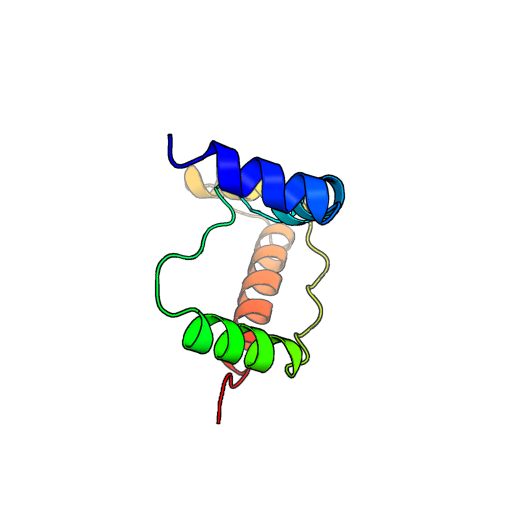Protein AF-A0A4Y8CK31-F1 (afdb_monomer_lite)

Structure (mmCIF, N/CA/C/O backbone):
data_AF-A0A4Y8CK31-F1
#
_entry.id   AF-A0A4Y8CK31-F1
#
loop_
_atom_site.group_PDB
_atom_site.id
_atom_site.type_symbol
_atom_site.label_atom_id
_atom_site.label_alt_id
_atom_site.label_comp_id
_atom_site.label_asym_id
_atom_site.label_entity_id
_atom_site.label_seq_id
_atom_site.pdbx_PDB_ins_code
_atom_site.Cartn_x
_atom_site.Cartn_y
_atom_site.Cartn_z
_atom_site.occupancy
_atom_site.B_iso_or_equiv
_atom_site.auth_seq_id
_atom_site.auth_comp_id
_atom_site.auth_asym_id
_atom_site.auth_atom_id
_atom_site.pdbx_PDB_model_num
ATOM 1 N N . MET A 1 1 ? 2.745 17.632 27.156 1.00 41.75 1 MET A N 1
ATOM 2 C CA . MET A 1 1 ? 1.572 17.503 28.041 1.00 41.75 1 MET A CA 1
ATOM 3 C C . MET A 1 1 ? 0.393 16.760 27.392 1.00 41.75 1 MET A C 1
ATOM 5 O O . MET A 1 1 ? -0.332 16.136 28.143 1.00 41.75 1 MET A O 1
ATOM 9 N N . MET A 1 2 ? 0.170 16.780 26.059 1.00 49.44 2 MET A N 1
ATOM 10 C CA . MET A 1 2 ? -0.942 16.023 25.421 1.00 49.44 2 MET A CA 1
ATOM 11 C C . MET A 1 2 ? -0.540 14.639 24.845 1.00 49.44 2 MET A C 1
ATOM 13 O O . MET A 1 2 ? -1.414 13.824 24.576 1.00 49.44 2 MET A O 1
ATOM 17 N N . ASN A 1 3 ? 0.759 14.349 24.667 1.00 57.41 3 ASN A N 1
ATOM 18 C CA . ASN A 1 3 ? 1.230 13.083 24.068 1.00 57.41 3 ASN A CA 1
ATOM 19 C C . ASN A 1 3 ? 1.314 11.915 25.066 1.00 57.41 3 ASN A C 1
ATOM 21 O O . ASN A 1 3 ? 1.168 10.766 24.664 1.00 57.41 3 ASN A O 1
ATOM 25 N N . ASP A 1 4 ? 1.493 12.194 26.357 1.00 65.50 4 ASP A N 1
ATOM 26 C CA . ASP A 1 4 ? 1.805 11.168 27.359 1.00 65.50 4 ASP A CA 1
ATOM 27 C C . ASP A 1 4 ? 0.620 10.223 27.635 1.00 65.50 4 ASP A C 1
ATOM 29 O O . ASP A 1 4 ? 0.795 9.011 27.705 1.00 65.50 4 ASP A O 1
ATOM 33 N N . ALA A 1 5 ? -0.609 10.750 27.677 1.00 77.25 5 ALA A N 1
ATOM 34 C CA . ALA A 1 5 ? -1.815 9.948 27.916 1.00 77.25 5 ALA A CA 1
ATOM 35 C C . ALA A 1 5 ? -2.139 8.975 26.766 1.00 77.25 5 ALA A C 1
ATOM 37 O O . ALA A 1 5 ? -2.728 7.916 26.982 1.00 77.25 5 ALA A O 1
ATOM 38 N N . LYS A 1 6 ? -1.761 9.328 25.532 1.00 75.94 6 LYS A N 1
ATOM 39 C CA . LYS A 1 6 ? -1.971 8.488 24.347 1.00 75.94 6 LYS A CA 1
ATOM 40 C C . LYS A 1 6 ? -0.992 7.320 24.332 1.00 75.94 6 LYS A C 1
ATOM 42 O O . LYS A 1 6 ? -1.418 6.185 24.146 1.00 75.94 6 LYS A O 1
ATOM 47 N N . GLU A 1 7 ? 0.294 7.596 24.519 1.00 83.44 7 GLU A N 1
ATOM 48 C CA . GLU A 1 7 ? 1.321 6.551 24.572 1.00 83.44 7 GLU A CA 1
ATOM 49 C C . GLU A 1 7 ? 1.076 5.612 25.766 1.00 83.44 7 GLU A C 1
ATOM 51 O O . GLU A 1 7 ? 1.213 4.395 25.647 1.00 83.44 7 GLU A O 1
ATOM 56 N N . GLU A 1 8 ? 0.579 6.148 26.887 1.00 88.56 8 GLU A N 1
ATOM 57 C CA . GLU A 1 8 ? 0.126 5.343 28.021 1.00 88.56 8 GLU A CA 1
ATOM 58 C C . GLU A 1 8 ? -1.068 4.441 27.657 1.00 88.56 8 GLU A C 1
ATOM 60 O O . GLU A 1 8 ? -1.084 3.270 28.033 1.00 88.56 8 GLU A O 1
ATOM 65 N N . LEU A 1 9 ? -2.051 4.944 26.902 1.00 87.31 9 LEU A N 1
ATOM 66 C CA . LEU A 1 9 ? -3.195 4.148 26.442 1.00 87.31 9 LEU A CA 1
ATOM 67 C C . LEU A 1 9 ? -2.771 3.044 25.463 1.00 87.31 9 LEU A C 1
ATOM 69 O O . LEU A 1 9 ? -3.209 1.906 25.608 1.00 87.31 9 LEU A O 1
ATOM 73 N N . ILE A 1 10 ? -1.905 3.364 24.498 1.00 88.00 10 ILE A N 1
ATOM 74 C CA . ILE A 1 10 ? -1.351 2.401 23.533 1.00 88.00 10 ILE A CA 1
ATOM 75 C C . ILE A 1 10 ? -0.610 1.283 24.267 1.00 88.00 10 ILE A C 1
ATOM 77 O O . ILE A 1 10 ? -0.807 0.111 23.953 1.00 88.00 10 ILE A O 1
ATOM 81 N N . SER A 1 11 ? 0.191 1.643 25.271 1.00 89.75 11 SER A N 1
ATOM 82 C CA . SER A 1 11 ? 0.915 0.690 26.110 1.00 89.75 11 SER A CA 1
ATOM 83 C C . SER A 1 11 ? -0.028 -0.179 26.948 1.00 89.75 11 SER A C 1
ATOM 85 O O . SER A 1 11 ? 0.096 -1.400 26.945 1.00 89.75 11 SER A O 1
ATOM 87 N N . LYS A 1 12 ? -1.037 0.417 27.601 1.00 92.25 12 LYS A N 1
ATOM 88 C CA . LYS A 1 12 ? -2.034 -0.324 28.399 1.00 92.25 12 LYS A CA 1
ATOM 89 C C . LYS A 1 12 ? -2.882 -1.290 27.572 1.00 92.25 12 LYS A C 1
ATOM 91 O O . LYS A 1 12 ? -3.320 -2.303 28.106 1.00 92.25 12 LYS A O 1
ATOM 96 N N . LEU A 1 13 ? -3.142 -0.959 26.309 1.00 92.25 13 LEU A N 1
ATOM 97 C CA . LEU A 1 13 ? -3.889 -1.801 25.374 1.00 92.25 13 LEU A CA 1
ATOM 98 C C . LEU A 1 13 ? -2.993 -2.779 24.595 1.00 92.25 13 LEU A C 1
ATOM 100 O O . LEU A 1 13 ? -3.508 -3.505 23.751 1.00 92.25 13 LEU A O 1
ATOM 104 N N . ASP A 1 14 ? -1.683 -2.787 24.865 1.00 93.00 14 ASP A N 1
ATOM 105 C CA . ASP A 1 14 ? -0.674 -3.609 24.184 1.00 93.00 14 ASP A CA 1
ATOM 106 C C . ASP A 1 14 ? -0.693 -3.478 22.648 1.00 93.00 14 ASP A C 1
ATOM 108 O O . ASP A 1 14 ? -0.569 -4.437 21.891 1.00 93.00 14 ASP A O 1
ATOM 112 N N . LEU A 1 15 ? -0.872 -2.250 22.155 1.00 90.69 15 LEU A N 1
ATOM 113 C CA . LEU A 1 15 ? -1.017 -1.986 20.719 1.00 90.69 15 LEU A CA 1
ATOM 114 C C . LEU A 1 15 ? 0.313 -1.684 20.015 1.00 90.69 15 LEU A C 1
ATOM 116 O O . LEU A 1 15 ? 0.322 -1.495 18.802 1.00 90.69 15 LEU A O 1
ATOM 120 N N . ASN A 1 16 ? 1.436 -1.634 20.736 1.00 90.25 16 ASN A N 1
ATOM 121 C CA . ASN A 1 16 ? 2.719 -1.182 20.183 1.00 90.25 16 ASN A CA 1
ATOM 122 C C . ASN A 1 16 ? 3.161 -2.000 18.956 1.00 90.25 16 ASN A C 1
ATOM 124 O O . ASN A 1 16 ? 3.434 -1.412 17.914 1.00 90.25 16 ASN A O 1
ATOM 128 N N . SER A 1 17 ? 3.168 -3.337 19.042 1.00 91.69 17 SER A N 1
ATOM 129 C CA . SER A 1 17 ? 3.582 -4.197 17.915 1.00 91.69 17 SER A CA 1
ATOM 130 C C . SER A 1 17 ? 2.659 -4.036 16.708 1.00 91.69 17 SER A C 1
ATOM 132 O O . SER A 1 17 ? 3.121 -3.872 15.582 1.00 91.69 17 SER A O 1
ATOM 134 N N . TYR A 1 18 ? 1.348 -4.004 16.957 1.00 91.69 18 TYR A N 1
ATOM 135 C CA . TYR A 1 18 ? 0.348 -3.817 15.910 1.00 91.69 18 TYR A CA 1
ATOM 136 C C . TYR A 1 18 ? 0.537 -2.489 15.170 1.00 91.69 18 TYR A C 1
ATOM 138 O O . TYR A 1 18 ? 0.467 -2.443 13.944 1.00 91.69 18 TYR A O 1
ATOM 146 N N . LEU A 1 19 ? 0.787 -1.394 15.896 1.00 89.38 19 LEU A N 1
ATOM 147 C CA . LEU A 1 19 ? 0.977 -0.084 15.276 1.00 89.38 19 LEU A CA 1
ATOM 148 C C . LEU A 1 19 ? 2.268 -0.018 14.457 1.00 89.38 19 LEU A C 1
ATOM 150 O O . LEU A 1 19 ? 2.273 0.655 13.430 1.00 89.38 19 LEU A O 1
ATOM 154 N N . GLU A 1 20 ? 3.331 -0.707 14.867 1.00 89.81 20 GLU A N 1
ATOM 155 C CA . GLU A 1 20 ? 4.568 -0.784 14.083 1.00 89.81 20 GLU A CA 1
ATOM 156 C C . GLU A 1 20 ? 4.370 -1.578 12.783 1.00 89.81 20 GLU A C 1
ATOM 158 O O . GLU A 1 20 ? 4.737 -1.097 11.709 1.00 89.81 20 GLU A O 1
ATOM 163 N N . GLU A 1 21 ? 3.695 -2.730 12.839 1.00 92.12 21 GLU A N 1
ATOM 164 C CA . GLU A 1 21 ? 3.315 -3.495 11.640 1.00 92.12 21 GLU A CA 1
ATOM 165 C C . GLU A 1 21 ? 2.400 -2.684 10.716 1.00 92.12 21 GLU A C 1
ATOM 167 O O . GLU A 1 21 ? 2.592 -2.648 9.500 1.00 92.12 21 GLU A O 1
ATOM 172 N N . PHE A 1 22 ? 1.429 -1.974 11.289 1.00 89.50 22 PHE A N 1
ATOM 173 C CA . PHE A 1 22 ? 0.515 -1.131 10.533 1.00 89.50 22 PHE A CA 1
ATOM 174 C C . PHE A 1 22 ? 1.232 0.054 9.868 1.00 89.50 22 PHE A C 1
ATOM 176 O O . PHE A 1 22 ? 0.984 0.338 8.695 1.00 89.50 22 PHE A O 1
ATOM 183 N N . LYS A 1 23 ? 2.155 0.728 10.568 1.00 90.00 23 LYS A N 1
ATOM 184 C CA . LYS A 1 23 ? 2.975 1.812 9.994 1.00 90.00 23 LYS A CA 1
ATOM 185 C C . LYS A 1 23 ? 3.883 1.320 8.875 1.00 90.00 23 LYS A C 1
ATOM 187 O O . LYS A 1 23 ? 4.116 2.076 7.937 1.00 90.00 23 LYS A O 1
ATOM 192 N N . ALA A 1 24 ? 4.365 0.078 8.931 1.00 90.56 24 ALA A N 1
ATOM 193 C CA . ALA A 1 24 ? 5.177 -0.495 7.857 1.00 90.56 24 ALA A CA 1
ATOM 194 C C . ALA A 1 24 ? 4.417 -0.585 6.518 1.00 90.56 24 ALA A C 1
ATOM 196 O O . ALA A 1 24 ? 5.041 -0.627 5.459 1.00 90.56 24 ALA A O 1
ATOM 197 N N . LEU A 1 25 ? 3.077 -0.559 6.544 1.00 88.88 25 LEU A N 1
ATOM 198 C CA . LEU A 1 25 ? 2.237 -0.491 5.344 1.00 88.88 25 LEU A CA 1
ATOM 199 C C . LEU A 1 25 ? 2.146 0.924 4.750 1.00 88.88 25 LEU A C 1
ATOM 201 O O . LEU A 1 25 ? 1.638 1.097 3.639 1.00 88.88 25 LEU A O 1
ATOM 205 N N . PHE A 1 26 ? 2.585 1.959 5.469 1.00 87.69 26 PHE A N 1
ATOM 206 C CA . PHE A 1 26 ? 2.525 3.326 4.970 1.00 87.69 26 PHE A CA 1
ATOM 207 C C . PHE A 1 26 ? 3.653 3.573 3.969 1.00 87.69 26 PHE A C 1
ATOM 209 O O . PHE A 1 26 ? 4.810 3.241 4.198 1.00 87.69 26 PHE A O 1
ATOM 216 N N . ALA A 1 27 ? 3.333 4.258 2.870 1.00 84.38 27 ALA A N 1
ATOM 217 C CA . ALA A 1 27 ? 4.324 4.621 1.852 1.00 84.38 27 ALA A CA 1
ATOM 218 C C . ALA A 1 27 ? 5.413 5.592 2.360 1.00 84.38 27 ALA A C 1
ATOM 220 O O . ALA A 1 27 ? 6.403 5.833 1.673 1.00 84.38 27 ALA A O 1
ATOM 221 N N . ARG A 1 28 ? 5.204 6.207 3.528 1.00 85.31 28 ARG A N 1
ATOM 222 C CA . ARG A 1 28 ? 6.138 7.109 4.207 1.00 85.31 28 ARG A CA 1
ATOM 223 C C . ARG A 1 28 ? 5.858 7.106 5.702 1.00 85.31 28 ARG A C 1
ATOM 225 O O . ARG A 1 28 ? 4.712 6.887 6.096 1.00 85.31 28 ARG A O 1
ATOM 232 N N . ASP A 1 29 ? 6.868 7.446 6.496 1.00 83.75 29 ASP A N 1
ATOM 233 C CA . ASP A 1 29 ? 6.691 7.640 7.932 1.00 83.75 29 ASP A CA 1
ATOM 234 C C . ASP A 1 29 ? 5.689 8.777 8.187 1.00 83.75 29 ASP A C 1
ATOM 236 O O . ASP A 1 29 ? 5.837 9.904 7.695 1.00 83.75 29 ASP A O 1
ATOM 240 N N . LYS A 1 30 ? 4.593 8.439 8.863 1.00 83.38 30 LYS A N 1
ATOM 241 C CA . LYS A 1 30 ? 3.482 9.344 9.142 1.00 83.38 30 LYS A CA 1
ATOM 242 C C . LYS A 1 30 ? 2.784 8.894 10.415 1.00 83.38 30 LYS A C 1
ATOM 244 O O . LYS A 1 30 ? 2.601 7.705 10.662 1.00 83.38 30 LYS A O 1
ATOM 249 N N . GLU A 1 31 ? 2.306 9.864 11.182 1.00 81.06 31 GLU A N 1
ATOM 250 C CA . GLU A 1 31 ? 1.426 9.598 12.311 1.00 81.06 31 GLU A CA 1
ATOM 251 C C . GLU A 1 31 ? 0.143 8.864 11.876 1.00 81.06 31 GLU A C 1
ATOM 253 O O . GLU A 1 31 ? -0.463 9.176 10.848 1.00 81.06 31 GLU A O 1
ATOM 258 N N . ILE A 1 32 ? -0.295 7.914 12.708 1.00 77.50 32 ILE A N 1
ATOM 259 C CA . ILE A 1 32 ? -1.504 7.089 12.506 1.00 77.50 32 ILE A CA 1
ATOM 260 C C . ILE A 1 32 ? -2.795 7.912 12.676 1.00 77.50 32 ILE A C 1
ATOM 262 O O . ILE A 1 32 ? -3.881 7.478 12.300 1.00 77.50 32 ILE A O 1
ATOM 266 N N . PHE A 1 33 ? -2.700 9.112 13.250 1.00 76.19 33 PHE A N 1
ATOM 267 C CA . PHE A 1 33 ? -3.870 9.883 13.635 1.00 76.19 33 PHE A CA 1
ATOM 268 C C . PHE A 1 33 ? -4.650 10.417 12.425 1.00 76.19 33 PHE A C 1
ATOM 270 O O . PHE A 1 33 ? -4.122 11.135 11.572 1.00 76.19 33 PHE A O 1
ATOM 277 N N . LEU A 1 34 ? -5.945 10.100 12.397 1.00 75.19 34 LEU A N 1
ATOM 278 C CA . LEU A 1 34 ? -6.912 10.677 11.474 1.00 75.19 34 LEU A CA 1
ATOM 279 C C . LEU A 1 34 ? -7.628 11.828 12.184 1.00 75.19 34 LEU A C 1
ATOM 281 O O . LEU A 1 34 ? -8.454 11.610 13.066 1.00 75.19 34 LEU A O 1
ATOM 285 N N . GLN A 1 35 ? -7.316 13.065 11.800 1.00 81.00 35 GLN A N 1
ATOM 286 C CA . GLN A 1 35 ? -8.085 14.229 12.246 1.00 81.00 35 GLN A CA 1
ATOM 287 C C . GLN A 1 35 ? -9.518 14.165 11.686 1.00 81.00 35 GLN A C 1
ATOM 289 O O . GLN A 1 35 ? -9.717 13.791 10.529 1.00 81.00 35 GLN A O 1
ATOM 294 N N . GLY A 1 36 ? -10.521 14.537 12.488 1.00 84.88 36 GLY A N 1
ATOM 295 C CA . GLY A 1 36 ? -11.926 14.629 12.064 1.00 84.88 36 GLY A CA 1
ATOM 296 C C . GLY A 1 36 ? -12.898 13.794 12.903 1.00 84.88 36 GLY A C 1
ATOM 297 O O . GLY A 1 36 ? -12.584 13.400 14.022 1.00 84.88 36 GLY A O 1
ATOM 298 N N . ASP A 1 37 ? -14.094 13.558 12.356 1.00 88.75 37 ASP A N 1
ATOM 299 C CA . ASP A 1 37 ? -15.179 12.806 13.003 1.00 88.75 37 ASP A CA 1
ATOM 300 C C . ASP A 1 37 ? -14.892 11.295 13.002 1.00 88.75 37 ASP A C 1
ATOM 302 O O . ASP A 1 37 ? -14.810 10.657 11.948 1.00 88.75 37 ASP A O 1
ATOM 306 N N . SER A 1 38 ? -14.778 10.709 14.196 1.00 88.94 38 SER A N 1
ATOM 307 C CA . SER A 1 38 ? -14.511 9.282 14.379 1.00 88.94 38 SER A CA 1
ATOM 308 C C . SER A 1 38 ? -15.622 8.381 13.842 1.00 88.94 38 SER A C 1
ATOM 310 O O . SER A 1 38 ? -15.324 7.296 13.350 1.00 88.94 38 SER A O 1
ATOM 312 N N . ASN A 1 39 ? -16.888 8.810 13.893 1.00 90.75 39 ASN A N 1
ATOM 313 C CA . ASN A 1 39 ? -18.011 8.026 13.374 1.00 90.75 39 ASN A CA 1
ATOM 314 C C . ASN A 1 39 ? -17.958 7.949 11.850 1.00 90.75 39 ASN A C 1
ATOM 316 O O . ASN A 1 39 ? -18.216 6.893 11.270 1.00 90.75 39 ASN A O 1
ATOM 320 N N . LEU A 1 40 ? -17.581 9.054 11.199 1.00 89.75 40 LEU A N 1
ATOM 321 C CA . LEU A 1 40 ? -17.374 9.070 9.756 1.00 89.75 40 LEU A CA 1
ATOM 322 C C . LEU A 1 40 ? -16.217 8.145 9.367 1.00 89.75 40 LEU A C 1
ATOM 324 O O . LEU A 1 40 ? -16.381 7.327 8.465 1.00 89.75 40 LEU A O 1
ATOM 328 N N . HIS A 1 41 ? -15.080 8.235 10.063 1.00 89.81 41 HIS A N 1
ATOM 329 C CA . HIS A 1 41 ? -13.927 7.362 9.814 1.00 89.81 41 HIS A CA 1
ATOM 330 C C . HIS A 1 41 ? -14.282 5.888 10.000 1.00 89.81 41 HIS A C 1
ATOM 332 O O . HIS A 1 41 ? -14.000 5.082 9.119 1.00 89.81 41 HIS A O 1
ATOM 338 N N . PHE A 1 42 ? -14.966 5.548 11.094 1.00 90.25 42 PHE A N 1
ATOM 339 C CA . PHE A 1 42 ? -15.427 4.187 11.356 1.00 90.25 42 PHE A CA 1
ATOM 340 C C . PHE A 1 42 ? -16.348 3.676 10.244 1.00 90.25 42 PHE A C 1
ATOM 342 O O . PHE A 1 42 ? -16.123 2.588 9.718 1.00 90.25 42 PHE A O 1
ATOM 349 N N . LYS A 1 43 ? -17.329 4.485 9.817 1.00 90.94 43 LYS A N 1
ATOM 350 C CA . LYS A 1 43 ? -18.226 4.133 8.710 1.00 90.94 43 LYS A CA 1
ATOM 351 C C . LYS A 1 43 ? -17.451 3.865 7.417 1.00 90.94 43 LYS A C 1
ATOM 353 O O . LYS A 1 43 ? -17.701 2.862 6.761 1.00 90.94 43 LYS A O 1
ATOM 358 N N . ARG A 1 44 ? -16.489 4.724 7.062 1.00 88.56 44 ARG A N 1
ATOM 359 C CA . ARG A 1 44 ? -15.672 4.541 5.848 1.00 88.56 44 ARG A CA 1
ATOM 360 C C . ARG A 1 44 ? -14.778 3.311 5.921 1.00 88.56 44 ARG A C 1
ATOM 362 O O . ARG A 1 44 ? -14.665 2.602 4.931 1.00 88.56 44 ARG A O 1
ATOM 369 N N . ILE A 1 45 ? -14.162 3.042 7.070 1.00 89.94 45 ILE A N 1
ATOM 370 C CA . ILE A 1 45 ? -13.360 1.828 7.267 1.00 89.94 45 ILE A CA 1
ATOM 371 C C . ILE A 1 45 ? -14.245 0.591 7.102 1.00 89.94 45 ILE A C 1
ATOM 373 O O . ILE A 1 45 ? -13.869 -0.324 6.379 1.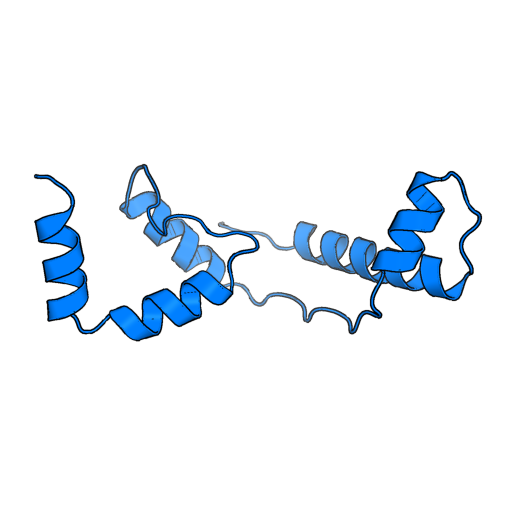00 89.94 45 ILE A O 1
ATOM 377 N N . HIS A 1 46 ? -15.441 0.592 7.694 1.00 91.00 46 HIS A N 1
ATOM 378 C CA . HIS A 1 46 ? -16.388 -0.511 7.553 1.00 91.00 46 HIS A CA 1
ATOM 379 C C . HIS A 1 46 ? -16.799 -0.742 6.092 1.00 91.00 46 HIS A C 1
ATOM 381 O O . HIS A 1 46 ? -16.741 -1.870 5.617 1.00 91.00 46 HIS A O 1
ATOM 387 N N . GLU A 1 47 ? -17.134 0.325 5.357 1.00 90.75 47 GLU A N 1
ATOM 388 C CA . GLU A 1 47 ? -17.441 0.247 3.920 1.00 90.75 47 GLU A CA 1
ATOM 389 C C . GLU A 1 47 ? -16.282 -0.366 3.115 1.00 90.75 47 GLU A C 1
ATOM 391 O O . GLU A 1 47 ? -16.518 -1.108 2.167 1.00 90.75 47 GLU A O 1
ATOM 396 N N . LEU A 1 48 ? -15.028 -0.078 3.483 1.00 89.94 48 LEU A N 1
ATOM 397 C CA . LEU A 1 48 ? -13.853 -0.673 2.840 1.00 89.94 48 LEU A CA 1
ATOM 398 C C . LEU A 1 48 ? -13.685 -2.157 3.200 1.00 89.94 48 LEU A C 1
ATOM 400 O O . LEU A 1 48 ? -13.251 -2.930 2.353 1.00 89.94 48 LEU A O 1
ATOM 404 N N . CYS A 1 49 ? -14.021 -2.563 4.426 1.00 89.81 49 CYS A N 1
ATOM 405 C CA . CYS A 1 49 ? -13.921 -3.956 4.871 1.00 89.81 49 CYS A CA 1
ATOM 406 C C . CYS A 1 49 ? -14.938 -4.887 4.194 1.00 89.81 49 CYS A C 1
ATOM 408 O O . CYS A 1 49 ? -14.675 -6.080 4.072 1.00 89.81 49 CYS A O 1
ATOM 410 N N . GLU A 1 50 ? -16.083 -4.365 3.754 1.00 89.75 50 GLU A N 1
ATOM 411 C CA . GLU A 1 50 ? -17.119 -5.143 3.053 1.00 89.75 50 GLU A CA 1
ATOM 412 C C . GLU A 1 50 ? -16.809 -5.364 1.565 1.00 89.75 50 GLU A C 1
ATOM 414 O O . GLU A 1 50 ? -17.494 -6.126 0.882 1.00 89.75 50 GLU A O 1
ATOM 419 N N . VAL A 1 51 ? -15.784 -4.691 1.046 1.00 90.06 51 VAL A N 1
ATOM 420 C CA . VAL A 1 51 ? -15.440 -4.698 -0.371 1.00 90.06 51 VAL A CA 1
ATOM 421 C C . VAL A 1 51 ? -14.311 -5.681 -0.634 1.00 90.06 51 VAL A C 1
ATOM 423 O O . VAL A 1 51 ? -13.225 -5.592 -0.065 1.00 90.06 51 VAL A O 1
ATOM 426 N N . GLU A 1 52 ? -14.538 -6.582 -1.585 1.00 89.12 52 GLU A N 1
ATOM 427 C CA . GLU A 1 52 ? -13.478 -7.433 -2.108 1.00 89.12 52 GLU A CA 1
ATOM 428 C C . GLU A 1 52 ? -12.647 -6.658 -3.139 1.00 89.12 52 GLU A C 1
ATOM 430 O O . GLU A 1 52 ? -13.112 -6.317 -4.233 1.00 89.12 52 GLU A O 1
ATOM 435 N N . PHE A 1 53 ? -11.400 -6.350 -2.784 1.00 89.19 53 PHE A N 1
ATOM 436 C CA . PHE A 1 53 ? -10.478 -5.684 -3.697 1.00 89.19 53 PHE A CA 1
ATOM 437 C C . PHE A 1 53 ? -9.900 -6.682 -4.709 1.00 89.19 53 PHE A C 1
ATOM 439 O O . PHE A 1 53 ? -9.531 -7.798 -4.339 1.00 89.19 53 PHE A O 1
ATOM 446 N N . PRO A 1 54 ? -9.764 -6.293 -5.990 1.00 91.38 54 PRO A N 1
ATOM 447 C CA . PRO A 1 54 ? -9.116 -7.130 -6.984 1.00 91.38 54 PRO A CA 1
ATOM 448 C C . PRO A 1 54 ? -7.670 -7.409 -6.570 1.00 91.38 54 PRO A C 1
ATOM 450 O O . PRO A 1 54 ? -6.984 -6.541 -6.036 1.00 91.38 54 PRO A O 1
ATOM 453 N N . THR A 1 55 ? -7.180 -8.606 -6.874 1.00 90.38 55 THR A N 1
ATOM 454 C CA . THR A 1 55 ? -5.784 -8.964 -6.618 1.00 90.38 55 THR A CA 1
ATOM 455 C C . THR A 1 55 ? -4.843 -8.073 -7.426 1.00 90.38 55 THR A C 1
ATOM 457 O O . THR A 1 55 ? -5.058 -7.846 -8.625 1.00 90.38 55 THR A O 1
ATOM 460 N N . MET A 1 56 ? -3.786 -7.580 -6.777 1.00 89.69 56 MET A N 1
ATOM 461 C CA . MET A 1 56 ? -2.728 -6.857 -7.475 1.00 89.69 56 MET A CA 1
ATOM 462 C C . MET A 1 56 ? -2.001 -7.790 -8.452 1.00 89.69 56 MET A C 1
ATOM 464 O O . MET A 1 56 ? -1.704 -8.932 -8.096 1.00 89.69 56 MET A O 1
ATOM 468 N N . PRO A 1 57 ? -1.714 -7.336 -9.684 1.00 90.94 57 PRO A N 1
ATOM 469 C CA . PRO A 1 57 ? -0.875 -8.102 -10.591 1.00 90.94 57 PRO A CA 1
ATOM 470 C C . PRO A 1 57 ? 0.557 -8.168 -10.052 1.00 90.94 57 PRO A C 1
ATOM 472 O O . PRO A 1 57 ? 1.026 -7.234 -9.405 1.00 90.94 57 PRO A O 1
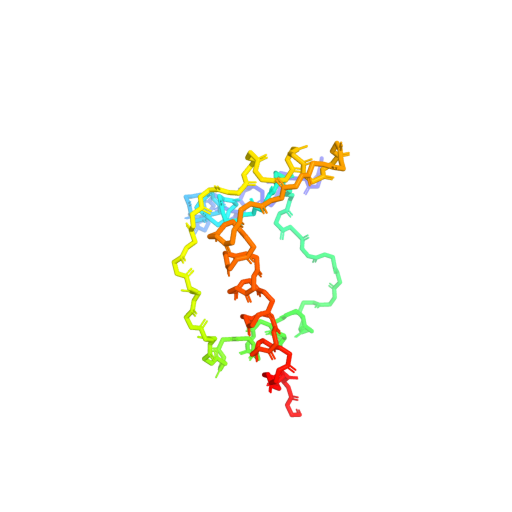ATOM 475 N N . GLU A 1 58 ? 1.270 -9.243 -10.373 1.00 92.94 58 GLU A N 1
ATOM 476 C CA . GLU A 1 58 ? 2.715 -9.298 -10.164 1.00 92.94 58 GLU A CA 1
ATOM 477 C C . GLU A 1 58 ? 3.407 -8.283 -11.089 1.00 92.94 58 GLU A C 1
ATOM 479 O O . GLU A 1 58 ? 3.133 -8.232 -12.300 1.00 92.94 58 GLU A O 1
ATOM 484 N N . LEU A 1 59 ? 4.272 -7.460 -10.493 1.00 92.50 59 LEU A N 1
ATOM 485 C CA . LEU A 1 59 ? 4.979 -6.371 -11.155 1.00 92.50 59 LEU A CA 1
ATOM 486 C C . LEU A 1 59 ? 6.484 -6.554 -11.009 1.00 92.50 59 LEU A C 1
ATOM 488 O O . LEU A 1 59 ? 6.987 -6.865 -9.929 1.00 92.50 59 LEU A O 1
ATOM 492 N N . SER A 1 60 ? 7.202 -6.291 -12.095 1.00 91.81 60 SER A N 1
ATOM 493 C CA . SER A 1 60 ? 8.658 -6.141 -12.041 1.00 91.81 60 SER A CA 1
ATOM 494 C C . SER A 1 60 ? 9.047 -4.799 -11.405 1.00 91.81 60 SER A C 1
ATOM 496 O O . SER A 1 60 ? 8.256 -3.856 -11.390 1.00 91.81 60 SER A O 1
ATOM 498 N N . ASN A 1 61 ? 10.278 -4.678 -10.897 1.00 92.12 61 ASN A N 1
ATOM 499 C CA . ASN A 1 61 ? 10.790 -3.386 -10.429 1.00 92.12 61 ASN A CA 1
ATOM 500 C C . ASN A 1 61 ? 10.904 -2.402 -11.619 1.00 92.12 61 ASN A C 1
ATOM 502 O O . ASN A 1 61 ? 11.588 -2.689 -12.602 1.00 92.12 61 ASN A O 1
ATOM 506 N N . LEU A 1 62 ? 10.253 -1.237 -11.503 1.00 93.62 62 LEU A N 1
ATOM 507 C CA . LEU A 1 62 ? 10.172 -0.201 -12.543 1.00 93.62 62 LEU A CA 1
ATOM 508 C C . LEU A 1 62 ? 11.085 1.012 -12.310 1.00 93.62 62 LEU A C 1
ATOM 510 O O . LEU A 1 62 ? 11.024 1.965 -13.084 1.00 93.62 62 LEU A O 1
ATOM 514 N N . ASP A 1 63 ? 11.959 0.997 -11.303 1.00 93.19 63 ASP A N 1
ATOM 515 C CA . ASP A 1 63 ? 12.804 2.143 -10.936 1.00 93.19 63 ASP A CA 1
ATOM 516 C C . ASP A 1 63 ? 13.679 2.599 -12.112 1.00 93.19 63 ASP A C 1
ATOM 518 O O . ASP A 1 63 ? 13.763 3.788 -12.427 1.00 93.19 63 ASP A O 1
ATOM 522 N N . LYS A 1 64 ? 14.289 1.643 -12.827 1.00 92.50 64 LYS A N 1
ATOM 523 C CA . LYS A 1 64 ? 15.102 1.932 -14.021 1.00 92.50 64 LYS A CA 1
ATOM 524 C C . LYS A 1 64 ? 14.262 2.514 -15.156 1.00 92.50 64 LYS A C 1
ATOM 526 O O . LYS A 1 64 ? 14.666 3.513 -15.753 1.00 92.50 64 LYS A O 1
ATOM 531 N N . ALA A 1 65 ? 13.093 1.927 -15.414 1.00 93.62 65 ALA A N 1
ATOM 532 C CA . ALA A 1 65 ? 12.173 2.387 -16.448 1.00 93.62 65 ALA A CA 1
ATOM 533 C C . ALA A 1 65 ? 11.670 3.813 -16.151 1.00 93.62 65 ALA A C 1
ATOM 535 O O . ALA A 1 65 ? 11.631 4.657 -17.045 1.00 93.62 65 ALA A O 1
ATOM 536 N N . LEU A 1 66 ? 11.381 4.134 -14.885 1.00 93.69 66 LEU A N 1
ATOM 537 C CA . LEU A 1 66 ? 11.023 5.487 -14.448 1.00 93.69 66 LEU A CA 1
ATOM 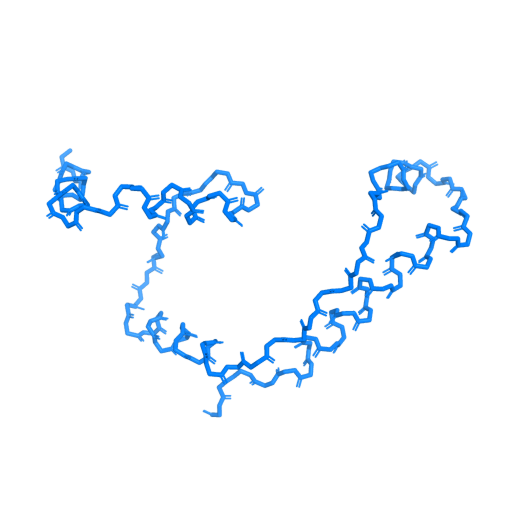538 C C . LEU A 1 66 ? 12.165 6.489 -14.669 1.00 93.69 66 LEU A C 1
ATOM 540 O O . LEU A 1 66 ? 11.928 7.587 -15.177 1.00 93.69 66 LEU A O 1
ATOM 544 N N . VAL A 1 67 ? 13.412 6.119 -14.351 1.00 94.50 67 VAL A N 1
ATOM 545 C CA . VAL A 1 67 ? 14.582 6.975 -14.616 1.00 94.50 67 VAL A CA 1
ATOM 546 C C . VAL A 1 67 ? 14.777 7.193 -16.117 1.00 94.50 67 VAL A C 1
ATOM 548 O O . VAL A 1 67 ? 15.022 8.326 -16.536 1.00 94.50 67 VAL A O 1
ATOM 551 N N . HIS A 1 68 ? 14.648 6.153 -16.942 1.00 93.38 68 HIS A N 1
ATOM 552 C CA . HIS A 1 68 ? 14.709 6.286 -18.399 1.00 93.38 68 HIS A CA 1
ATOM 553 C C . HIS A 1 68 ? 13.620 7.219 -18.929 1.00 93.38 68 HIS A C 1
ATOM 555 O O . HIS A 1 68 ? 13.933 8.155 -19.665 1.00 93.38 68 HIS A O 1
ATOM 561 N N . LEU A 1 69 ? 12.374 7.036 -18.488 1.00 93.31 69 LEU A N 1
ATOM 562 C CA . LEU A 1 69 ? 11.252 7.889 -18.873 1.00 93.31 69 LEU A CA 1
ATOM 563 C C . LEU A 1 69 ? 11.490 9.355 -18.480 1.00 93.31 69 LEU A C 1
ATOM 565 O O . LEU A 1 69 ? 11.249 10.255 -19.283 1.00 93.31 69 LEU A O 1
ATOM 569 N N . SER A 1 70 ? 12.041 9.605 -17.285 1.00 93.25 70 SER A N 1
ATOM 570 C CA . SER A 1 70 ? 12.369 10.961 -16.813 1.00 93.25 70 SER A CA 1
ATOM 571 C C . SER A 1 70 ? 13.385 11.686 -17.705 1.00 93.25 70 SER A C 1
ATOM 573 O O . SER A 1 70 ? 13.374 12.912 -17.801 1.00 93.25 70 SER A O 1
ATOM 575 N N . LYS A 1 71 ? 14.238 10.924 -18.400 1.00 95.69 71 LYS A N 1
ATOM 576 C CA . LYS A 1 71 ? 15.257 11.418 -19.334 1.00 95.69 71 LYS A CA 1
ATOM 577 C C . LYS A 1 71 ? 14.793 11.389 -20.794 1.00 95.69 71 LYS A C 1
ATOM 579 O O . LYS A 1 71 ? 15.632 11.492 -21.682 1.00 95.69 71 LYS A O 1
ATOM 584 N N . GLN A 1 72 ? 13.488 11.238 -21.043 1.00 92.31 72 GLN A N 1
ATOM 585 C CA . GLN A 1 72 ? 12.909 11.082 -22.387 1.00 92.31 72 GLN A CA 1
ATOM 586 C C . GLN A 1 72 ? 13.496 9.883 -23.159 1.00 92.31 72 GLN A C 1
ATOM 588 O O . GLN A 1 72 ? 13.581 9.893 -24.386 1.00 92.31 72 GLN A O 1
ATOM 593 N N . GLY A 1 73 ? 13.926 8.849 -22.433 1.00 90.69 73 GLY A N 1
ATOM 594 C CA . GLY A 1 73 ? 14.407 7.600 -23.007 1.00 90.69 73 GLY A CA 1
ATOM 595 C C . GLY A 1 73 ? 13.276 6.763 -23.602 1.00 90.69 73 GLY A C 1
ATOM 596 O O . GLY A 1 73 ? 12.108 6.903 -23.238 1.00 90.69 73 GLY A O 1
ATOM 597 N N . ILE A 1 74 ? 13.641 5.863 -24.513 1.00 92.25 74 ILE A N 1
ATOM 598 C CA . ILE A 1 74 ? 12.715 4.903 -25.118 1.00 92.25 74 ILE A CA 1
ATOM 599 C C . ILE A 1 74 ? 12.642 3.671 -24.213 1.00 92.25 74 ILE A C 1
ATOM 601 O O . ILE A 1 74 ? 13.675 3.107 -23.856 1.00 92.25 74 ILE A O 1
ATOM 605 N N . LEU A 1 75 ? 11.426 3.267 -23.852 1.00 94.00 75 LEU A N 1
ATOM 606 C CA . LEU A 1 75 ? 11.169 2.058 -23.072 1.00 94.00 75 LEU A CA 1
ATOM 607 C C . LEU A 1 75 ? 11.000 0.844 -23.984 1.00 94.00 75 LEU A C 1
ATOM 609 O O . LEU A 1 75 ? 10.446 0.947 -25.083 1.00 94.00 75 LEU A O 1
ATOM 613 N N . HIS A 1 76 ? 11.430 -0.319 -23.504 1.00 93.06 76 HIS A N 1
ATOM 614 C CA . HIS A 1 76 ? 11.139 -1.586 -24.164 1.00 93.06 76 HIS A CA 1
ATOM 615 C C . HIS A 1 76 ? 9.672 -1.984 -23.978 1.00 93.06 76 HIS A C 1
ATOM 617 O O . HIS A 1 76 ? 9.001 -1.558 -23.037 1.00 93.06 76 HIS A O 1
ATOM 623 N N . LEU A 1 77 ? 9.173 -2.837 -24.876 1.00 94.50 77 LEU A N 1
ATOM 624 C CA . LEU A 1 77 ? 7.787 -3.306 -24.835 1.00 94.50 77 LEU A CA 1
ATOM 625 C C . LEU A 1 77 ? 7.430 -3.950 -23.487 1.00 94.50 77 LEU A C 1
ATOM 627 O O . LEU A 1 77 ? 6.346 -3.696 -22.967 1.00 94.50 77 LEU A O 1
ATOM 631 N N . ASP A 1 78 ? 8.350 -4.725 -22.912 1.00 93.94 78 ASP A N 1
ATOM 632 C CA . ASP A 1 78 ? 8.146 -5.394 -21.625 1.00 93.94 78 ASP A CA 1
ATOM 633 C C . ASP A 1 78 ? 7.970 -4.375 -20.489 1.00 93.94 78 ASP A C 1
ATOM 635 O O . ASP A 1 78 ? 7.015 -4.461 -19.721 1.00 93.94 78 ASP A O 1
ATOM 639 N N . GLU A 1 79 ? 8.815 -3.338 -20.445 1.00 93.50 79 GLU A N 1
ATOM 640 C CA . GLU A 1 79 ? 8.710 -2.247 -19.466 1.00 93.50 79 GLU A CA 1
ATOM 641 C C . GLU A 1 79 ? 7.380 -1.496 -19.615 1.00 93.50 79 GLU A C 1
ATOM 643 O O . GLU A 1 79 ? 6.701 -1.217 -18.627 1.00 93.50 79 GLU A O 1
ATOM 648 N N . ILE A 1 80 ? 6.965 -1.208 -20.854 1.00 94.94 80 ILE A N 1
ATOM 649 C CA . ILE A 1 80 ? 5.675 -0.565 -21.147 1.00 94.94 80 ILE A CA 1
ATOM 650 C C . ILE A 1 80 ? 4.517 -1.437 -20.651 1.00 94.94 80 ILE A C 1
ATOM 652 O O . ILE A 1 80 ? 3.560 -0.925 -20.064 1.00 94.94 80 ILE A O 1
ATOM 656 N N . PHE A 1 81 ? 4.584 -2.750 -20.870 1.00 96.06 81 PHE A N 1
ATOM 657 C CA . PHE A 1 81 ? 3.520 -3.664 -20.475 1.00 96.06 81 PHE A CA 1
ATOM 658 C C . PHE A 1 81 ? 3.339 -3.731 -18.952 1.00 96.06 81 PHE A C 1
ATOM 660 O O . PHE A 1 81 ? 2.201 -3.775 -18.477 1.00 96.06 81 PHE A O 1
ATOM 667 N N . GLU A 1 82 ? 4.421 -3.647 -18.179 1.00 95.75 82 GLU A N 1
ATOM 668 C CA . GLU A 1 82 ? 4.349 -3.538 -16.718 1.00 95.75 82 GLU A CA 1
ATOM 669 C C . GLU A 1 82 ? 3.586 -2.275 -16.269 1.00 95.75 82 GLU A C 1
ATOM 671 O O . GLU A 1 82 ? 2.705 -2.359 -15.410 1.00 95.75 82 GLU A O 1
ATOM 676 N N . PHE A 1 83 ? 3.798 -1.118 -16.914 1.00 95.31 83 PHE A N 1
ATOM 677 C CA . PHE A 1 83 ? 2.973 0.074 -16.656 1.00 95.31 83 PHE A CA 1
ATOM 678 C C . PHE A 1 83 ? 1.502 -0.141 -17.041 1.00 95.31 83 PHE A C 1
ATOM 680 O O . PHE A 1 83 ? 0.594 0.277 -16.318 1.00 95.31 83 PHE A O 1
ATOM 687 N N . VAL A 1 84 ? 1.230 -0.835 -18.151 1.00 96.25 84 VAL A N 1
ATOM 688 C CA . VAL A 1 84 ? -0.143 -1.167 -18.570 1.00 96.25 84 VAL A CA 1
ATOM 689 C C . VAL A 1 84 ? -0.860 -2.024 -17.522 1.00 96.25 84 VAL A C 1
ATOM 691 O O . VAL A 1 84 ? -2.047 -1.792 -17.269 1.00 96.25 84 VAL A O 1
ATOM 694 N N . LYS A 1 85 ? -0.175 -2.977 -16.871 1.00 95.88 85 LYS A N 1
ATOM 695 C CA . LYS A 1 85 ? -0.750 -3.756 -15.758 1.00 95.88 85 LYS A CA 1
ATOM 696 C C . LYS A 1 85 ? -1.216 -2.842 -14.621 1.00 95.88 85 LYS A C 1
ATOM 698 O O . LYS A 1 85 ? -2.339 -3.012 -14.143 1.00 95.88 85 LYS A O 1
ATOM 703 N N . ILE A 1 86 ? -0.404 -1.847 -14.249 1.00 95.12 86 ILE A N 1
ATOM 704 C CA . ILE A 1 86 ? -0.748 -0.849 -13.225 1.00 95.12 86 ILE A CA 1
ATOM 705 C C . ILE A 1 86 ? -2.008 -0.077 -13.637 1.00 95.12 86 ILE A C 1
ATOM 707 O O . ILE A 1 86 ? -2.974 -0.018 -12.875 1.00 95.12 86 ILE A O 1
ATOM 711 N N . PHE A 1 87 ? -2.058 0.459 -14.862 1.00 95.75 87 PHE A N 1
ATOM 712 C CA . PHE A 1 87 ? -3.227 1.211 -15.336 1.00 95.75 87 PHE A CA 1
ATOM 713 C C . PHE A 1 87 ? -4.510 0.372 -15.351 1.00 95.75 87 PHE A C 1
ATOM 715 O O . PHE A 1 87 ? -5.554 0.836 -14.890 1.00 95.75 87 PHE A O 1
ATOM 722 N N . ARG A 1 88 ? -4.433 -0.881 -15.816 1.00 95.44 88 ARG A N 1
ATOM 723 C CA . ARG A 1 88 ? -5.568 -1.820 -15.801 1.00 95.44 88 ARG A CA 1
ATOM 724 C C . ARG A 1 88 ? -6.048 -2.119 -14.386 1.00 95.44 88 ARG A C 1
ATOM 726 O O . ARG A 1 88 ? -7.249 -2.253 -14.165 1.00 95.44 88 ARG A O 1
ATOM 733 N N . TYR A 1 89 ? -5.131 -2.223 -13.428 1.00 95.31 89 TYR A N 1
ATOM 734 C CA . TYR A 1 89 ? -5.486 -2.414 -12.028 1.00 95.31 89 TYR A CA 1
ATOM 735 C C . TYR A 1 89 ? -6.260 -1.208 -11.476 1.00 95.31 89 TYR A C 1
ATOM 737 O O . TYR A 1 89 ? -7.359 -1.377 -10.947 1.00 95.31 89 TYR A O 1
ATOM 745 N N . PHE A 1 90 ? -5.774 0.017 -11.701 1.00 94.06 90 PHE A N 1
ATOM 746 C CA . PHE A 1 90 ? -6.501 1.230 -11.309 1.00 94.06 90 PHE A CA 1
ATOM 747 C C . PHE A 1 90 ? -7.859 1.369 -12.005 1.00 94.06 90 PHE A C 1
ATOM 749 O O . PHE A 1 90 ? -8.807 1.873 -11.406 1.00 94.06 90 PHE A O 1
ATOM 756 N N . GLU A 1 91 ? -7.991 0.910 -13.249 1.00 93.94 91 GLU A N 1
ATOM 757 C CA . GLU A 1 91 ? -9.282 0.884 -13.939 1.00 93.94 91 GLU A CA 1
ATOM 758 C C . GLU A 1 91 ? -10.289 -0.045 -13.241 1.00 93.94 91 GLU A C 1
ATOM 760 O O . GLU A 1 91 ? -11.459 0.312 -13.105 1.00 93.94 91 GLU A O 1
ATOM 765 N N . LYS A 1 92 ? -9.844 -1.212 -12.754 1.00 93.56 92 LYS A N 1
ATOM 766 C CA . LYS A 1 92 ? -10.682 -2.106 -11.939 1.00 93.56 92 LYS A CA 1
ATOM 767 C C . LYS A 1 92 ? -11.069 -1.444 -10.620 1.00 93.56 92 LYS A C 1
ATOM 769 O O . LYS A 1 92 ? -12.248 -1.449 -10.285 1.00 93.56 92 LYS A O 1
ATOM 774 N N . LEU A 1 93 ? -10.115 -0.818 -9.925 1.00 91.69 93 LEU A N 1
ATOM 775 C CA . LEU A 1 93 ? -10.384 -0.107 -8.670 1.00 91.69 93 LEU A CA 1
ATOM 776 C C . LEU A 1 93 ? -11.438 0.993 -8.840 1.00 91.69 93 LEU A C 1
ATOM 778 O O . LEU A 1 93 ? -12.333 1.113 -8.016 1.00 91.69 93 LEU A O 1
ATOM 782 N N . LYS A 1 94 ? -11.396 1.754 -9.939 1.00 90.50 94 LYS A N 1
ATOM 783 C CA . LYS A 1 94 ? -12.398 2.797 -10.231 1.00 90.50 94 LYS A CA 1
ATOM 784 C C . LYS A 1 94 ? -13.819 2.261 -10.423 1.00 90.50 94 LYS A C 1
ATOM 786 O O . LYS A 1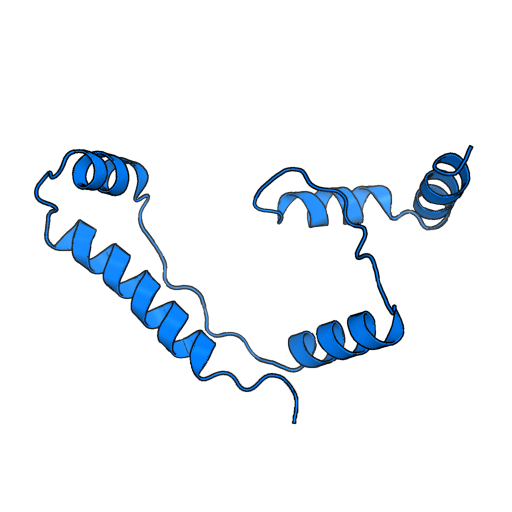 94 ? -14.769 3.024 -10.288 1.00 90.50 94 LYS A O 1
ATOM 791 N N . LYS A 1 95 ? -13.972 0.985 -10.789 1.00 90.00 95 LYS A N 1
ATOM 792 C CA . LYS A 1 95 ? -15.281 0.340 -10.980 1.00 90.00 95 LYS A CA 1
ATOM 7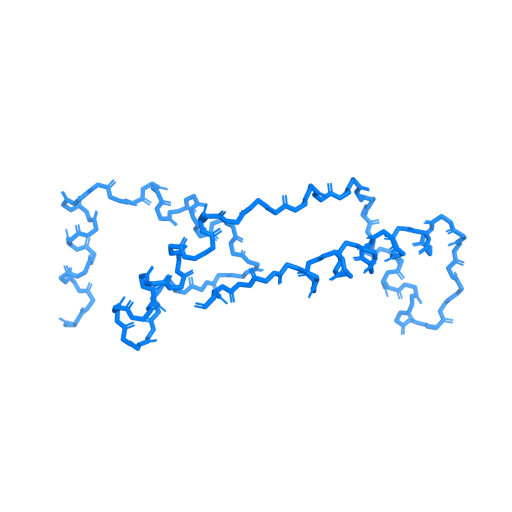93 C C . LYS A 1 95 ? -15.876 -0.165 -9.663 1.00 90.00 95 LYS A C 1
ATOM 795 O O . LYS A 1 95 ? -17.064 -0.479 -9.630 1.00 90.00 95 LYS A O 1
ATOM 800 N N . ILE A 1 96 ? -15.077 -0.226 -8.597 1.00 89.75 96 ILE A N 1
ATOM 801 C CA . ILE A 1 96 ? -15.545 -0.565 -7.256 1.00 89.75 96 ILE A CA 1
ATOM 802 C C . ILE A 1 96 ? -16.416 0.579 -6.746 1.00 89.75 96 ILE A C 1
ATOM 804 O O . ILE A 1 96 ? -16.005 1.739 -6.734 1.00 89.75 96 ILE A O 1
ATOM 808 N N . LYS A 1 97 ? -17.630 0.245 -6.314 1.00 81.19 97 LYS A N 1
ATOM 809 C CA . LYS A 1 97 ? -18.519 1.190 -5.642 1.00 81.19 97 LYS A CA 1
ATOM 810 C C . LYS A 1 97 ? -18.264 1.104 -4.143 1.00 81.19 97 LYS A C 1
ATOM 812 O O . LYS A 1 97 ? -18.421 0.036 -3.565 1.00 81.19 97 LYS A O 1
ATOM 817 N N . LEU A 1 98 ? -17.867 2.221 -3.545 1.00 78.62 98 LEU A N 1
ATOM 818 C CA . LEU A 1 98 ? -17.699 2.362 -2.101 1.00 78.62 98 LEU A CA 1
ATOM 819 C C . LEU A 1 98 ? -18.891 3.145 -1.556 1.00 78.62 98 LEU A C 1
ATOM 821 O O . LEU A 1 98 ? -19.098 4.285 -1.973 1.00 78.62 98 LEU A O 1
ATOM 825 N N . GLY A 1 99 ? -19.652 2.533 -0.648 1.00 65.94 99 GLY A N 1
ATOM 826 C CA . GLY A 1 99 ? -20.857 3.122 -0.067 1.00 65.94 99 GLY A CA 1
ATOM 827 C C . GLY A 1 99 ? -22.035 3.173 -1.048 1.00 65.94 99 GLY A C 1
ATOM 828 O O . GLY A 1 99 ? -21.989 3.846 -2.079 1.00 65.94 99 GLY A O 1
ATOM 829 N N . THR A 1 100 ? -23.106 2.453 -0.721 1.00 52.62 100 THR A N 1
ATOM 830 C CA . THR A 1 100 ? -24.464 2.776 -1.191 1.00 52.62 100 THR A CA 1
ATOM 831 C C . THR A 1 100 ? -25.038 3.940 -0.402 1.00 52.62 100 THR A C 1
ATOM 833 O O . THR A 1 100 ? -24.813 3.966 0.832 1.00 52.62 100 THR A O 1
#

Sequence (100 aa):
MMNDAKEELISKLDLNSYLEEFKALFARDKEIFLQGDSNLHFKRIHELCEVEFPTMPELSNLDKALVHLSKQGILHLDEIFEFVKIFRYFEKLKKIKLGT

pLDDT: mean 87.95, std 9.68, range [41.75, 96.25]

Secondary structure (DSSP, 8-state):
--SHHHHHHHHHTT-HHHHHHHHHTSSS-------S-HHHHHHHHHHHHTS-PPPPPP----HHHHHHHHTTPPPPHHHHHHHHHHHHHHHHHHHPPP--

Radius of gyration: 19.72 Å; chains: 1; bounding box: 40×27×54 Å

Foldseek 3Di:
DPVPVVVVVCVVVVCVVVVVVVCVPDPDRDDPDDPDDPVVVVLQVVLVVVDDQDDQDDADDCPVVVVCVVVVHDDDPVSVVRVVSVVVSVVSVVPDDRDD